Protein AF-A0A2H6MX13-F1 (afdb_monomer_lite)

Sequence (148 aa):
MIRDWWMCMIISVMFEFLEYSLEHQLPNFSECWWDHWIMDVILCNGLGIYCGMKTLGWLSLKTYKWQGLWNIHTYKGKMKRIAFQFTPYSWVKFEWKPASSLRRWLAVCGIIFIFLLAELNTFYLKFVLWMPPEHYLVLLRLVFYVNV

Foldseek 3Di:
DALDLVLLLCLQLVLLVVLVVCCVPAVVSPDDPCCSPPVRNCNPSVVVSVVSNVVLVVVQPDDDDPDDLVVDPDPVVNVVVVVCVPPDPHSDRDDLPLVPDPVSVVVSVVVSVVVSVVVVVLRVVCVVVVPDPPDVVSVVVVVVVVVD

pLDDT: mean 79.39, std 10.55, range [41.78, 92.12]

Organism: NCBI:txid3147026

InterPro domains:
  IPR004277 Phosphatidyl serine synthase [PF03034] (1-146)

Structure (mmCIF, N/CA/C/O backbone):
data_AF-A0A2H6MX13-F1
#
_entry.id   AF-A0A2H6MX13-F1
#
loop_
_atom_site.group_PDB
_atom_site.id
_atom_site.type_symbol
_atom_site.label_atom_id
_atom_site.label_alt_id
_atom_site.label_comp_id
_atom_site.label_asym_id
_atom_site.label_entity_id
_atom_site.label_seq_id
_atom_site.pdbx_PDB_ins_code
_atom_site.Cartn_x
_atom_site.Cartn_y
_atom_site.Cartn_z
_atom_site.occupancy
_atom_site.B_iso_or_equiv
_atom_site.auth_seq_id
_atom_site.auth_comp_id
_atom_site.auth_asym_id
_atom_site.auth_atom_id
_atom_site.pdbx_PDB_model_num
ATOM 1 N N . MET A 1 1 ? -3.212 -8.950 8.415 1.00 59.88 1 MET A N 1
ATOM 2 C CA . MET A 1 1 ? -2.743 -7.727 7.718 1.00 59.88 1 MET A CA 1
ATOM 3 C C . MET A 1 1 ? -2.477 -6.574 8.681 1.00 59.88 1 MET A C 1
ATOM 5 O O . MET A 1 1 ? -3.135 -6.479 9.717 1.00 59.88 1 MET A O 1
ATOM 9 N N . ILE A 1 2 ? -1.500 -5.727 8.342 1.00 65.44 2 ILE A N 1
ATOM 10 C CA . ILE A 1 2 ? -1.081 -4.536 9.099 1.00 65.44 2 ILE A CA 1
ATOM 11 C C . ILE A 1 2 ? -2.253 -3.542 9.139 1.00 65.44 2 ILE A C 1
ATOM 13 O O . ILE A 1 2 ? -2.789 -3.157 8.109 1.00 65.44 2 ILE A O 1
ATOM 17 N N . ARG A 1 3 ? -2.702 -3.179 10.344 1.00 72.88 3 ARG A N 1
ATOM 18 C CA . ARG A 1 3 ? -3.881 -2.318 10.591 1.00 72.88 3 ARG A CA 1
ATOM 19 C C . ARG A 1 3 ? -3.488 -1.045 11.332 1.00 72.88 3 ARG A C 1
ATOM 21 O O . ARG A 1 3 ? -4.177 -0.607 12.255 1.00 72.88 3 ARG A O 1
ATOM 28 N N . ASP A 1 4 ? -2.338 -0.508 10.956 1.00 81.88 4 ASP A N 1
ATOM 29 C CA . ASP A 1 4 ? -1.760 0.688 11.542 1.00 81.88 4 ASP A CA 1
ATOM 30 C C . ASP A 1 4 ? -1.593 1.754 10.461 1.00 81.88 4 ASP A C 1
ATOM 32 O O . ASP A 1 4 ? -1.003 1.500 9.415 1.00 81.88 4 ASP A O 1
ATOM 36 N N . TRP A 1 5 ? -2.141 2.943 10.720 1.00 83.81 5 TRP A N 1
ATOM 37 C CA . TRP A 1 5 ? -2.139 4.051 9.762 1.00 83.81 5 TRP A CA 1
ATOM 38 C C . TRP A 1 5 ? -0.713 4.435 9.367 1.00 83.81 5 TRP A C 1
ATOM 40 O O . TRP A 1 5 ? -0.435 4.680 8.198 1.00 83.81 5 TRP A O 1
ATOM 50 N N . TRP A 1 6 ? 0.189 4.477 10.347 1.00 85.12 6 TRP A N 1
ATOM 51 C CA . TRP A 1 6 ? 1.546 4.959 10.151 1.00 85.12 6 TRP A CA 1
ATOM 52 C C . TRP A 1 6 ? 2.366 3.966 9.329 1.00 85.12 6 TRP A C 1
ATOM 54 O O . TRP A 1 6 ? 2.992 4.358 8.348 1.00 85.12 6 TRP A O 1
ATOM 64 N N . MET A 1 7 ? 2.290 2.673 9.662 1.00 85.44 7 MET A N 1
ATOM 65 C CA . MET A 1 7 ? 2.961 1.634 8.873 1.00 85.44 7 MET A CA 1
ATOM 66 C C . MET A 1 7 ? 2.442 1.571 7.432 1.00 85.44 7 MET A C 1
ATOM 68 O O . MET A 1 7 ? 3.254 1.480 6.517 1.00 85.44 7 MET A O 1
ATOM 72 N N . CYS A 1 8 ? 1.123 1.646 7.212 1.00 88.25 8 CYS A N 1
ATOM 73 C CA . CYS A 1 8 ? 0.567 1.592 5.856 1.00 88.25 8 CYS A CA 1
ATOM 74 C C . CYS A 1 8 ? 0.983 2.799 5.003 1.00 88.25 8 CYS A C 1
ATOM 76 O O . CYS A 1 8 ? 1.332 2.621 3.841 1.00 88.25 8 CYS A O 1
ATOM 78 N N . MET A 1 9 ? 1.005 4.008 5.578 1.00 89.12 9 MET A N 1
ATOM 79 C CA . MET A 1 9 ? 1.481 5.201 4.866 1.00 89.12 9 MET A CA 1
ATOM 80 C C . MET A 1 9 ? 2.968 5.101 4.517 1.00 89.12 9 MET A C 1
ATOM 82 O O . MET A 1 9 ? 3.364 5.492 3.425 1.00 89.12 9 MET A O 1
ATOM 86 N N . ILE A 1 10 ? 3.794 4.550 5.414 1.00 90.50 10 ILE A N 1
ATOM 87 C CA . ILE A 1 10 ? 5.217 4.335 5.125 1.00 90.50 10 ILE A CA 1
ATOM 88 C C . ILE A 1 10 ? 5.402 3.320 4.015 1.00 90.50 10 ILE A C 1
ATOM 90 O O . ILE A 1 10 ? 6.192 3.573 3.120 1.00 90.50 10 ILE A O 1
ATOM 94 N N . ILE A 1 11 ? 4.686 2.196 4.059 1.00 90.19 11 ILE A N 1
ATOM 95 C CA . ILE A 1 11 ? 4.761 1.189 2.998 1.00 90.19 11 ILE A CA 1
ATOM 96 C C . ILE A 1 11 ? 4.365 1.812 1.658 1.00 90.19 11 ILE A C 1
ATOM 98 O O . ILE A 1 11 ? 5.102 1.634 0.699 1.00 90.19 11 ILE A O 1
ATOM 102 N N . SER A 1 12 ? 3.274 2.586 1.614 1.00 90.81 12 SER A N 1
ATOM 103 C CA . SER A 1 12 ? 2.839 3.289 0.401 1.00 90.81 12 SER A CA 1
ATOM 104 C C . SER A 1 12 ? 3.938 4.200 -0.151 1.00 90.81 12 SER A C 1
ATOM 106 O O . SER A 1 12 ? 4.339 4.041 -1.293 1.00 90.81 12 SER A O 1
ATOM 108 N N . VAL A 1 13 ? 4.504 5.083 0.673 1.00 92.12 13 VAL A N 1
ATOM 109 C CA . VAL A 1 13 ? 5.5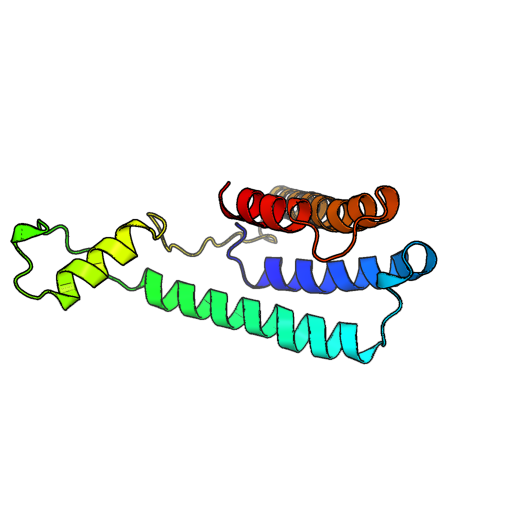61 6.005 0.226 1.00 92.12 13 VAL A CA 1
ATOM 110 C C . VAL A 1 13 ? 6.857 5.273 -0.141 1.00 92.12 13 VAL A C 1
ATOM 112 O O . VAL A 1 13 ? 7.517 5.625 -1.113 1.00 92.12 13 VAL A O 1
ATOM 115 N N . MET A 1 14 ? 7.260 4.261 0.633 1.00 91.94 14 MET A N 1
ATOM 116 C CA . MET A 1 14 ? 8.468 3.482 0.345 1.00 91.94 14 MET A CA 1
ATOM 117 C C . MET A 1 14 ? 8.345 2.683 -0.948 1.00 91.94 14 MET A C 1
ATOM 119 O O . MET A 1 14 ? 9.361 2.452 -1.598 1.00 91.94 14 MET A O 1
ATOM 123 N N . PHE A 1 15 ? 7.135 2.259 -1.307 1.00 90.50 15 PHE A N 1
ATOM 124 C CA . PHE A 1 15 ? 6.895 1.563 -2.558 1.00 90.50 15 PHE A CA 1
ATOM 125 C C . PHE A 1 15 ? 7.105 2.493 -3.759 1.00 90.50 15 PHE A C 1
ATOM 127 O O . PHE A 1 15 ? 7.879 2.133 -4.638 1.00 90.50 15 PHE A O 1
ATOM 134 N N . GLU A 1 16 ? 6.603 3.733 -3.720 1.00 91.44 16 GLU A N 1
ATOM 135 C CA . GLU A 1 16 ? 6.901 4.731 -4.767 1.00 91.44 16 GLU A CA 1
ATOM 136 C C . GLU A 1 16 ? 8.404 4.983 -4.935 1.00 91.44 16 GLU A C 1
ATOM 138 O O . GLU A 1 16 ? 8.926 5.092 -6.042 1.00 91.44 16 GLU A O 1
ATOM 143 N N . PHE A 1 17 ? 9.149 5.050 -3.825 1.00 90.62 17 PHE A N 1
ATOM 144 C CA . PHE A 1 17 ? 10.605 5.191 -3.900 1.00 90.62 17 PHE A CA 1
ATOM 145 C C . PHE A 1 17 ? 11.277 3.986 -4.568 1.00 90.62 17 PHE A C 1
ATOM 147 O O . PHE A 1 17 ? 12.300 4.156 -5.238 1.00 90.62 17 PHE A O 1
ATOM 154 N N . LEU A 1 18 ? 10.739 2.776 -4.382 1.00 90.25 18 LEU A N 1
ATOM 155 C CA . LEU A 1 18 ? 11.230 1.583 -5.069 1.00 90.25 18 LEU A CA 1
ATOM 156 C C . LEU A 1 18 ? 10.908 1.633 -6.559 1.00 90.25 18 LEU A C 1
ATOM 158 O O . LEU A 1 18 ? 11.785 1.295 -7.349 1.00 90.25 18 LEU A O 1
ATOM 162 N N . GLU A 1 19 ? 9.718 2.091 -6.940 1.00 89.06 19 GLU A N 1
ATOM 163 C CA . GLU A 1 19 ? 9.351 2.273 -8.346 1.00 89.06 19 GLU A CA 1
ATOM 164 C C . GLU A 1 19 ? 10.275 3.275 -9.037 1.00 89.06 19 GLU A C 1
ATOM 166 O O . GLU A 1 19 ? 10.924 2.910 -10.018 1.00 89.06 19 GLU A O 1
ATOM 171 N N . TYR A 1 20 ? 10.482 4.458 -8.447 1.00 88.75 20 TYR A N 1
ATOM 172 C CA . TYR A 1 20 ? 11.457 5.433 -8.951 1.00 88.75 20 TYR A CA 1
ATOM 173 C C . TYR A 1 20 ? 12.870 4.859 -9.071 1.00 88.75 20 TYR A C 1
ATOM 175 O O . TYR A 1 20 ? 13.589 5.139 -10.025 1.00 88.75 20 TYR A O 1
ATOM 183 N N . SER A 1 21 ? 13.300 4.056 -8.097 1.00 90.00 21 SER A N 1
ATOM 184 C CA . SER A 1 21 ? 14.646 3.471 -8.113 1.00 90.00 21 SER A CA 1
ATOM 185 C C . SER A 1 21 ? 14.802 2.376 -9.175 1.00 90.00 21 SER A C 1
ATOM 187 O O . SER A 1 21 ? 15.920 2.098 -9.613 1.00 90.00 21 SER A O 1
ATOM 189 N N . LEU A 1 22 ? 13.703 1.723 -9.563 1.00 89.31 22 LEU A N 1
ATOM 190 C CA . LEU A 1 22 ? 13.687 0.546 -10.433 1.00 89.31 22 LEU A CA 1
ATOM 191 C C . LEU A 1 22 ? 13.052 0.810 -11.804 1.00 89.31 22 LEU A C 1
ATOM 193 O O . LEU A 1 22 ? 12.989 -0.116 -12.616 1.00 89.31 22 LEU A O 1
ATOM 197 N N . GLU A 1 23 ? 12.673 2.055 -12.106 1.00 88.06 23 GLU A N 1
ATOM 198 C CA . GLU A 1 23 ? 12.124 2.479 -13.403 1.00 88.06 23 GLU A CA 1
ATOM 199 C C . GLU A 1 23 ? 13.026 2.079 -14.579 1.00 88.06 23 GLU A C 1
ATOM 201 O O . GLU A 1 23 ? 12.556 1.698 -15.649 1.00 88.06 23 GLU A O 1
ATOM 206 N N . HIS A 1 24 ? 14.346 2.068 -14.364 1.00 85.12 24 HIS A N 1
ATOM 207 C CA . HIS A 1 24 ? 15.305 1.671 -15.392 1.00 85.12 24 HIS A CA 1
ATOM 208 C C . HIS A 1 24 ? 15.251 0.170 -15.723 1.00 85.12 24 HIS A C 1
ATOM 210 O O . HIS A 1 24 ? 15.632 -0.239 -16.819 1.00 85.12 24 HIS A O 1
ATOM 216 N N . GLN A 1 25 ? 14.803 -0.664 -14.781 1.00 85.62 25 GLN A N 1
ATOM 217 C CA . GLN A 1 25 ? 14.701 -2.113 -14.971 1.00 85.62 25 GLN A CA 1
ATOM 218 C C . GLN A 1 25 ? 13.325 -2.532 -15.488 1.00 85.62 25 GLN A C 1
ATOM 220 O O . GLN A 1 25 ? 13.222 -3.487 -16.259 1.00 85.62 25 GLN A O 1
ATOM 225 N N . LEU A 1 26 ? 12.273 -1.841 -15.048 1.00 83.88 26 LEU A N 1
ATOM 226 C CA . LEU A 1 26 ? 10.885 -2.181 -15.325 1.00 83.88 26 LEU A CA 1
ATOM 227 C C . LEU A 1 26 ? 10.207 -1.001 -16.035 1.00 83.88 26 LEU A C 1
ATOM 229 O O . LEU A 1 26 ? 9.868 -0.022 -15.377 1.00 83.88 26 LEU A O 1
ATOM 233 N N . PRO A 1 27 ? 9.918 -1.103 -17.348 1.00 80.88 27 PRO A N 1
ATOM 234 C CA . PRO A 1 27 ? 9.287 -0.009 -18.089 1.00 80.88 27 PRO A CA 1
ATOM 235 C C . PRO A 1 27 ? 7.863 0.303 -17.604 1.00 80.88 27 PRO A C 1
ATOM 237 O 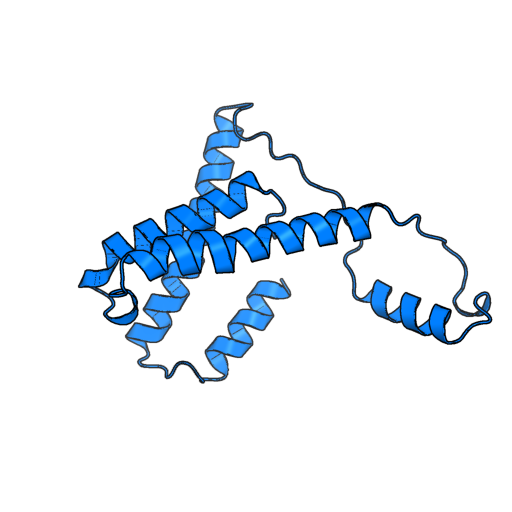O . PRO A 1 27 ? 7.351 1.376 -17.892 1.00 80.88 27 PRO A O 1
ATOM 240 N N . ASN A 1 28 ? 7.234 -0.612 -16.853 1.00 79.00 28 ASN A N 1
ATOM 241 C CA . ASN A 1 28 ? 5.938 -0.375 -16.213 1.00 79.00 28 ASN A CA 1
ATOM 242 C C . ASN A 1 28 ? 5.996 0.693 -15.112 1.00 79.00 28 ASN A C 1
ATOM 244 O O . ASN A 1 28 ? 4.955 1.232 -14.793 1.00 79.00 28 ASN A O 1
ATOM 248 N N . PHE A 1 29 ? 7.166 0.967 -14.528 1.00 82.12 29 PHE A N 1
ATOM 249 C CA . PHE A 1 29 ? 7.325 1.957 -13.454 1.00 82.12 29 PHE A CA 1
ATOM 250 C C . PHE A 1 29 ? 7.736 3.340 -13.973 1.00 82.12 29 PHE A C 1
ATOM 252 O O . PHE A 1 29 ? 7.982 4.244 -13.185 1.00 82.12 29 PHE A O 1
ATOM 259 N N . SER A 1 30 ? 7.854 3.518 -15.294 1.00 84.06 30 SER A N 1
ATOM 260 C CA . SER A 1 30 ? 8.184 4.814 -15.893 1.00 84.06 30 SER A CA 1
ATOM 261 C C . SER A 1 30 ? 6.909 5.634 -16.092 1.00 84.06 30 SER A C 1
ATOM 263 O O . SER A 1 30 ? 6.425 5.819 -17.213 1.00 84.06 30 SER A O 1
ATOM 265 N N . GLU A 1 31 ? 6.339 6.083 -14.980 1.00 84.81 31 GLU A N 1
ATOM 266 C CA . GLU A 1 31 ? 5.109 6.867 -14.947 1.00 84.81 31 GLU A CA 1
ATOM 267 C C . GLU A 1 31 ? 5.406 8.353 -14.697 1.00 84.81 31 GLU A C 1
ATOM 269 O O . GLU A 1 31 ? 6.546 8.796 -14.516 1.00 84.81 31 GLU A O 1
ATOM 274 N N . CYS A 1 32 ? 4.374 9.191 -14.785 1.00 88.19 32 CYS A N 1
ATOM 275 C CA . CYS A 1 32 ? 4.552 10.617 -14.547 1.00 88.19 32 CYS A CA 1
ATOM 276 C C . CYS A 1 32 ? 4.745 10.883 -13.051 1.00 88.19 32 CYS A C 1
ATOM 278 O O . CYS A 1 32 ? 4.073 10.296 -12.215 1.00 88.19 32 CYS A O 1
ATOM 280 N N . TRP A 1 33 ? 5.566 11.876 -12.695 1.00 89.94 33 TRP A N 1
ATOM 281 C CA . TRP A 1 33 ? 5.794 12.223 -11.284 1.00 89.94 33 TRP A CA 1
ATOM 282 C C . TRP A 1 33 ? 4.510 12.523 -10.494 1.00 89.94 33 TRP A C 1
ATOM 284 O O . TRP A 1 33 ? 4.452 12.299 -9.288 1.00 89.94 33 TRP A O 1
ATOM 294 N N . TRP A 1 34 ? 3.492 13.078 -11.156 1.00 89.69 34 TRP A N 1
ATOM 295 C CA . TRP A 1 34 ? 2.227 13.409 -10.511 1.00 89.69 34 TRP A CA 1
ATOM 296 C C . TRP A 1 34 ? 1.381 12.162 -10.243 1.00 89.69 34 TRP A C 1
ATOM 298 O O . TRP A 1 34 ? 0.579 12.197 -9.314 1.00 89.69 34 TRP A O 1
ATOM 308 N N . ASP A 1 35 ? 1.576 11.086 -11.008 1.00 87.75 35 ASP A N 1
ATOM 309 C CA . ASP A 1 35 ? 0.875 9.815 -10.821 1.00 87.75 35 ASP A CA 1
ATOM 310 C C . ASP A 1 35 ? 1.321 9.196 -9.491 1.00 87.75 35 ASP A C 1
ATOM 312 O O . ASP A 1 35 ? 0.533 9.164 -8.546 1.00 87.75 35 ASP A O 1
ATOM 316 N N . HIS A 1 36 ? 2.632 8.987 -9.329 1.00 86.44 36 HIS A N 1
ATOM 317 C CA . HIS A 1 36 ? 3.250 8.491 -8.092 1.00 86.44 36 HIS A CA 1
ATOM 318 C C . HIS A 1 36 ? 2.785 9.231 -6.823 1.00 86.44 36 HIS A C 1
ATOM 320 O O . HIS A 1 36 ? 2.338 8.649 -5.833 1.00 86.44 36 HIS A O 1
ATOM 326 N N . TRP A 1 37 ? 2.877 10.566 -6.808 1.00 87.69 37 TRP A N 1
ATOM 327 C CA . TRP A 1 37 ? 2.623 11.318 -5.572 1.00 87.69 37 TRP A CA 1
ATOM 328 C C . TRP A 1 37 ? 1.155 11.684 -5.361 1.00 87.69 37 TRP A C 1
ATOM 330 O O . TRP A 1 37 ? 0.674 11.666 -4.225 1.00 87.69 37 TRP A O 1
ATOM 340 N N . ILE A 1 38 ? 0.440 12.078 -6.416 1.00 87.94 38 ILE A N 1
ATOM 341 C CA . ILE A 1 38 ? -0.934 12.578 -6.286 1.00 87.94 38 ILE A CA 1
ATOM 342 C C . ILE A 1 38 ? -1.922 11.432 -6.451 1.00 87.94 38 ILE A C 1
ATOM 344 O O . ILE A 1 38 ? -2.819 11.288 -5.614 1.00 87.94 38 ILE A O 1
ATOM 348 N N . MET A 1 39 ? -1.778 10.636 -7.509 1.00 88.31 39 MET A N 1
ATOM 349 C CA . MET A 1 39 ? -2.701 9.541 -7.775 1.00 88.31 39 MET A CA 1
ATOM 350 C C . M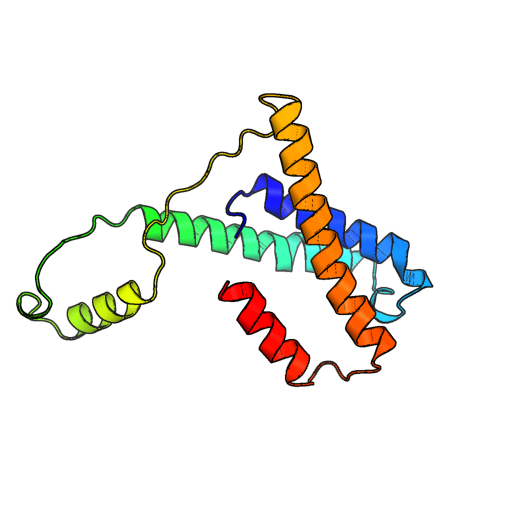ET A 1 39 ? -2.444 8.374 -6.821 1.00 88.31 39 MET A C 1
ATOM 352 O O . MET A 1 39 ? -3.372 7.979 -6.116 1.00 88.31 39 MET A O 1
ATOM 356 N N . ASP A 1 40 ? -1.209 7.906 -6.676 1.00 87.31 40 ASP A N 1
ATOM 357 C CA . ASP A 1 40 ? -0.957 6.688 -5.906 1.00 87.31 40 ASP A CA 1
ATOM 358 C C . ASP A 1 40 ? -0.864 6.939 -4.408 1.00 87.31 40 ASP A C 1
ATOM 360 O O . ASP A 1 40 ? -1.659 6.382 -3.644 1.00 87.31 40 ASP A O 1
ATOM 364 N N . VAL A 1 41 ? 0.021 7.826 -3.948 1.00 88.06 41 VAL A N 1
ATOM 365 C CA . VAL A 1 41 ? 0.187 8.071 -2.501 1.00 88.06 41 VAL A CA 1
ATOM 366 C C . VAL A 1 41 ? -1.028 8.757 -1.883 1.00 88.06 41 VAL A C 1
ATOM 368 O O . VAL A 1 41 ? -1.516 8.321 -0.836 1.00 88.06 41 VAL A O 1
ATOM 371 N N . ILE A 1 42 ? -1.523 9.843 -2.484 1.00 87.25 42 ILE A N 1
ATOM 372 C CA . ILE A 1 42 ? -2.579 10.662 -1.867 1.00 87.25 42 ILE A CA 1
ATOM 373 C C . ILE A 1 42 ? -3.970 10.080 -2.135 1.00 87.25 42 ILE A C 1
ATOM 375 O O . ILE A 1 42 ? -4.744 9.889 -1.190 1.00 87.25 42 ILE A O 1
ATOM 379 N N . LEU A 1 43 ? -4.308 9.822 -3.401 1.00 89.06 43 LEU A N 1
ATOM 380 C CA . LEU A 1 43 ? -5.644 9.375 -3.795 1.00 89.06 43 LEU A CA 1
ATOM 381 C C . LEU A 1 43 ? -5.845 7.882 -3.523 1.00 89.06 43 LEU A C 1
ATOM 383 O O . LEU A 1 43 ? -6.646 7.538 -2.659 1.00 89.06 43 LEU A O 1
ATOM 387 N N . CYS A 1 44 ? -5.143 6.992 -4.214 1.00 88.19 44 CYS A N 1
ATOM 388 C CA . CYS A 1 44 ? -5.395 5.552 -4.166 1.00 88.19 44 CYS A CA 1
ATOM 389 C C . CYS A 1 44 ? -5.059 4.966 -2.790 1.00 88.19 44 CYS A C 1
ATOM 391 O O . CYS A 1 44 ? -5.939 4.462 -2.079 1.00 88.19 44 CYS A O 1
ATOM 393 N N . ASN A 1 45 ? -3.800 5.087 -2.376 1.00 90.06 45 ASN A N 1
ATOM 394 C CA . ASN A 1 45 ? -3.307 4.511 -1.132 1.00 90.06 45 ASN A CA 1
ATOM 395 C C . ASN A 1 45 ? -3.807 5.308 0.076 1.00 90.06 45 ASN A C 1
ATOM 397 O O . ASN A 1 45 ? -4.369 4.732 1.011 1.00 90.06 45 ASN A O 1
ATOM 401 N N . GLY A 1 46 ? -3.684 6.637 0.045 1.00 88.88 46 GLY A N 1
ATOM 402 C CA . GLY A 1 46 ? -4.106 7.519 1.133 1.00 88.88 46 GLY A CA 1
ATOM 403 C C . GLY A 1 46 ? -5.602 7.425 1.446 1.00 88.88 46 GLY A C 1
ATOM 404 O O . GLY A 1 46 ? -5.978 7.220 2.611 1.00 88.88 46 GLY A O 1
ATOM 405 N N . LEU A 1 47 ? -6.479 7.502 0.433 1.00 90.12 47 LEU A N 1
ATOM 406 C CA . LEU A 1 47 ? -7.920 7.314 0.658 1.00 90.12 47 LEU A CA 1
ATOM 407 C C . LEU A 1 47 ? -8.249 5.872 1.030 1.00 90.12 47 LEU A C 1
ATOM 409 O O . LEU A 1 47 ? -9.084 5.664 1.912 1.00 90.12 47 LEU A O 1
ATOM 413 N N . GLY A 1 48 ? -7.586 4.882 0.427 1.00 88.62 48 GLY A N 1
ATOM 414 C CA . GLY A 1 48 ? -7.764 3.471 0.770 1.00 88.62 48 GLY A CA 1
ATOM 415 C C . GLY A 1 48 ? -7.490 3.201 2.251 1.00 88.62 48 GLY A C 1
ATOM 416 O O . GLY A 1 48 ? -8.328 2.622 2.952 1.00 88.62 48 GLY A O 1
ATOM 417 N N . ILE A 1 49 ? -6.368 3.710 2.769 1.00 89.38 49 ILE A N 1
ATOM 418 C CA . ILE A 1 49 ? -6.004 3.615 4.187 1.00 89.38 49 ILE A CA 1
ATOM 419 C C . ILE A 1 49 ? -7.036 4.365 5.047 1.00 89.38 49 ILE A C 1
ATOM 421 O O . ILE A 1 49 ? -7.486 3.838 6.068 1.00 89.38 49 ILE A O 1
ATOM 425 N N . TYR A 1 50 ? -7.484 5.557 4.642 1.00 89.12 50 TYR A N 1
ATOM 426 C CA . TYR A 1 50 ? -8.509 6.324 5.370 1.00 89.12 50 TYR A CA 1
ATOM 427 C C . TYR A 1 50 ? -9.841 5.598 5.479 1.00 89.12 50 TYR A C 1
ATOM 429 O O . TYR A 1 50 ? -10.361 5.412 6.590 1.00 89.12 50 TYR A O 1
ATOM 437 N N . CYS A 1 51 ? -10.365 5.130 4.354 1.00 89.81 51 CYS A N 1
ATOM 438 C CA . CYS A 1 51 ? -11.586 4.344 4.299 1.00 89.81 51 CYS A CA 1
ATOM 439 C C . CYS A 1 51 ? -11.439 3.049 5.105 1.00 89.81 51 CYS A C 1
ATOM 441 O O . CYS A 1 51 ? -12.332 2.718 5.893 1.00 89.81 51 CYS A O 1
ATOM 443 N N . GLY A 1 52 ? -10.300 2.359 4.998 1.00 85.88 52 GLY A N 1
ATOM 444 C CA . GLY A 1 52 ? -10.000 1.154 5.770 1.00 85.88 52 GLY A CA 1
ATOM 445 C C . GLY A 1 52 ? -10.030 1.406 7.279 1.00 85.88 52 GLY A C 1
ATOM 446 O O . GLY A 1 52 ? -10.716 0.700 8.022 1.00 85.88 52 GLY A O 1
ATOM 447 N N . MET A 1 53 ? -9.374 2.469 7.746 1.00 84.06 53 MET A N 1
ATOM 448 C CA . MET A 1 53 ? -9.304 2.806 9.172 1.00 84.06 53 MET A CA 1
ATOM 449 C C . MET A 1 53 ? -10.642 3.292 9.738 1.00 84.06 53 MET A C 1
ATOM 451 O O . MET A 1 53 ? -10.977 2.971 10.885 1.00 84.06 53 MET A O 1
ATOM 455 N N . LYS A 1 54 ? -11.446 4.012 8.947 1.00 85.50 54 LYS A N 1
ATOM 456 C CA . LYS A 1 54 ? -12.825 4.376 9.317 1.00 85.50 54 LYS A CA 1
ATOM 457 C C . LYS A 1 54 ? -13.737 3.155 9.393 1.00 85.50 54 LYS A C 1
ATOM 459 O O . LYS A 1 54 ? -14.478 3.016 10.368 1.00 85.50 54 LYS A O 1
ATOM 464 N N . THR A 1 55 ? -13.634 2.251 8.422 1.00 83.44 55 THR A N 1
ATOM 465 C CA . THR A 1 55 ? -14.381 0.983 8.403 1.00 83.44 55 THR A CA 1
ATOM 466 C C . THR A 1 55 ? -14.047 0.145 9.633 1.00 83.44 55 THR A C 1
ATOM 468 O O . THR A 1 55 ? -14.943 -0.374 10.299 1.00 83.44 55 THR A O 1
ATOM 471 N N . LEU A 1 56 ? -12.768 0.105 10.012 1.00 78.94 56 LEU A N 1
ATOM 472 C CA . LEU A 1 56 ? -12.301 -0.563 11.221 1.00 78.94 56 LEU A CA 1
ATOM 473 C C . LEU A 1 56 ? -12.953 -0.013 12.491 1.00 78.94 56 LEU A C 1
ATOM 475 O O . LEU A 1 56 ? -13.431 -0.781 13.321 1.00 78.94 56 LEU A O 1
ATOM 479 N N . GLY A 1 57 ? -12.998 1.315 12.632 1.00 76.19 57 GLY A N 1
ATOM 480 C CA . GLY A 1 57 ? -13.655 1.968 13.764 1.00 76.19 57 GLY A CA 1
ATOM 481 C C . GLY A 1 57 ? -15.155 1.671 13.815 1.00 76.19 57 GLY A C 1
ATOM 482 O O . GLY A 1 57 ? -15.690 1.359 14.877 1.00 76.19 57 GLY A O 1
ATOM 483 N N . TRP A 1 58 ? -15.825 1.686 12.660 1.00 77.38 58 TRP A N 1
ATOM 484 C CA . TRP A 1 58 ? -17.251 1.364 12.563 1.00 77.38 58 TRP A CA 1
ATOM 485 C C . TRP A 1 58 ? -17.569 -0.090 12.948 1.00 77.38 58 TRP A C 1
ATOM 487 O O . TRP A 1 58 ? -18.607 -0.361 13.559 1.00 77.38 58 TRP A O 1
ATOM 497 N N . LEU A 1 59 ? -16.682 -1.031 12.613 1.00 74.88 59 LEU A N 1
ATOM 498 C CA . LEU A 1 59 ? -16.835 -2.449 12.954 1.00 74.88 59 LEU A CA 1
ATOM 499 C C . LEU A 1 59 ? -16.428 -2.756 14.401 1.00 74.88 59 LEU A C 1
ATOM 501 O O . LEU A 1 59 ? -17.090 -3.561 15.053 1.00 74.88 59 LEU A O 1
ATOM 505 N N . SER A 1 60 ? -15.409 -2.074 14.933 1.00 66.56 60 SER A N 1
ATOM 506 C CA . SER A 1 60 ? -14.912 -2.266 16.304 1.00 66.56 60 SER A CA 1
ATOM 507 C C . SER A 1 60 ? -15.890 -1.818 17.392 1.00 66.56 60 SER A C 1
ATOM 509 O O . SER A 1 60 ? -15.802 -2.312 18.513 1.00 66.56 60 SER A O 1
ATOM 511 N N . LEU A 1 61 ? -16.801 -0.885 17.100 1.00 54.94 61 LEU A N 1
ATOM 512 C CA . LEU A 1 61 ? -17.756 -0.346 18.080 1.00 54.94 61 LEU A CA 1
ATOM 513 C C . LEU A 1 61 ? -19.034 -1.191 18.230 1.00 54.94 61 LEU A C 1
ATOM 515 O O . LEU A 1 61 ? -19.948 -0.804 18.960 1.00 54.94 61 LE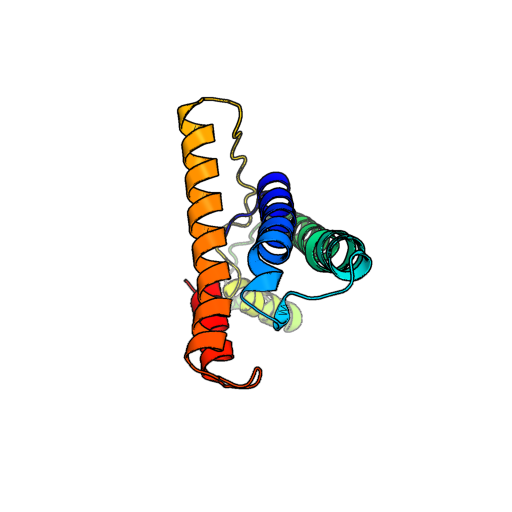U A O 1
ATOM 519 N N . LYS A 1 62 ? -19.142 -2.341 17.552 1.00 61.38 62 LYS A N 1
ATOM 520 C CA . LYS A 1 62 ? -20.343 -3.180 17.645 1.00 61.38 62 LYS A CA 1
ATOM 521 C C . LYS A 1 62 ? -20.261 -4.129 18.830 1.00 61.38 62 LYS A C 1
ATOM 523 O O . LYS A 1 62 ? -19.439 -5.037 18.869 1.00 61.38 62 LYS A O 1
ATOM 528 N N . THR A 1 63 ? -21.179 -3.953 19.772 1.00 56.22 63 THR A N 1
ATOM 529 C CA . THR A 1 63 ? -21.405 -4.910 20.853 1.00 56.22 63 THR A CA 1
ATOM 530 C C . THR A 1 63 ? -21.993 -6.203 20.280 1.00 56.22 63 THR A C 1
ATOM 532 O O . THR A 1 63 ? -23.042 -6.209 19.630 1.00 56.22 63 THR A O 1
ATOM 535 N N . TYR A 1 64 ? -21.297 -7.321 20.490 1.00 58.31 64 TYR A N 1
ATOM 536 C CA . TYR A 1 64 ? -21.744 -8.633 20.027 1.00 58.31 64 TYR A CA 1
ATOM 537 C C . TYR A 1 64 ? -22.896 -9.137 20.906 1.00 58.31 64 TYR A C 1
ATOM 539 O O . TYR A 1 64 ? -22.708 -9.456 22.078 1.00 58.31 64 TYR A O 1
ATOM 547 N N . LYS A 1 65 ? -24.107 -9.229 20.341 1.00 59.00 65 LYS A N 1
ATOM 548 C CA . LYS A 1 65 ? -25.237 -9.917 20.983 1.00 59.00 65 LYS A CA 1
ATOM 549 C C . LYS A 1 65 ? -25.190 -11.407 20.644 1.00 59.00 65 LYS A C 1
ATOM 551 O O . LYS A 1 65 ? -25.538 -11.807 19.534 1.00 59.00 65 LYS A O 1
ATOM 556 N N . TRP A 1 66 ? -24.811 -12.231 21.615 1.00 60.75 66 TRP A N 1
ATOM 557 C CA . TRP A 1 66 ? -24.773 -13.695 21.514 1.00 60.75 66 TRP A CA 1
ATOM 558 C C . TRP A 1 66 ? -26.169 -14.338 21.638 1.00 60.75 66 TRP A C 1
ATOM 560 O O . TRP A 1 66 ? -26.403 -15.194 22.481 1.00 60.75 66 TRP A O 1
ATOM 570 N N . GLN A 1 67 ? -27.141 -13.916 20.827 1.00 66.25 67 GLN A N 1
ATOM 571 C CA . GLN A 1 67 ? -28.470 -14.554 20.779 1.00 66.25 67 GLN A CA 1
ATOM 572 C C . GLN A 1 67 ? -28.492 -15.640 19.692 1.00 66.25 67 GLN A C 1
ATOM 574 O O . GLN A 1 67 ? -27.751 -15.525 18.724 1.00 66.25 67 GLN A O 1
ATOM 579 N N . GLY A 1 68 ? -29.309 -16.695 19.790 1.00 68.81 68 GLY A N 1
ATOM 580 C CA . GLY A 1 68 ? -29.454 -17.709 18.725 1.00 68.81 68 GLY A CA 1
ATOM 581 C C . GLY A 1 68 ? -30.073 -17.145 17.433 1.00 68.81 68 GLY A C 1
ATOM 582 O O . GLY A 1 68 ? -30.782 -16.143 17.475 1.00 68.81 68 GLY A O 1
ATOM 583 N N . LEU A 1 69 ? -29.805 -17.750 16.267 1.00 70.56 69 LEU A N 1
ATOM 584 C CA . LEU A 1 69 ? -30.329 -17.283 14.962 1.00 70.56 69 LEU A CA 1
ATOM 585 C C . LEU A 1 69 ? -31.869 -17.335 14.901 1.00 70.56 69 LEU A C 1
ATOM 587 O O . LEU A 1 69 ? -32.504 -16.530 14.222 1.00 70.56 69 LEU A O 1
ATOM 591 N N . TRP A 1 70 ? -32.444 -18.240 15.693 1.00 68.69 70 TRP A N 1
ATOM 592 C CA . TRP A 1 70 ? -33.875 -18.428 15.917 1.00 68.69 70 TRP A CA 1
ATOM 593 C C . TRP A 1 70 ? -34.532 -17.313 16.743 1.00 68.69 70 TRP A C 1
ATOM 595 O O . TRP A 1 70 ? -35.720 -17.073 16.578 1.00 68.69 70 TRP A O 1
ATOM 605 N N . ASN A 1 71 ? -33.763 -16.573 17.552 1.00 74.00 71 ASN A N 1
ATOM 606 C CA . ASN A 1 71 ? -34.257 -15.440 18.351 1.00 74.00 71 ASN A CA 1
ATOM 607 C C . ASN A 1 71 ? -34.387 -14.131 17.543 1.00 74.00 71 ASN A C 1
ATOM 609 O O . ASN A 1 71 ? -34.779 -13.101 18.086 1.00 74.00 71 ASN A O 1
ATOM 613 N N . ILE A 1 72 ? -34.034 -14.135 16.250 1.00 78.25 72 ILE A N 1
ATOM 614 C CA . ILE A 1 72 ? -34.108 -12.959 15.373 1.00 78.25 72 ILE A CA 1
ATOM 615 C C . ILE A 1 72 ? -35.331 -13.102 14.461 1.00 78.25 72 ILE A C 1
ATOM 617 O O . ILE A 1 72 ? -35.288 -13.818 13.460 1.00 78.25 72 ILE A O 1
ATOM 621 N N . HIS A 1 73 ? -36.413 -12.388 14.775 1.00 77.81 73 HIS A N 1
ATOM 622 C CA . HIS A 1 73 ? -37.663 -12.463 14.005 1.00 77.81 73 HIS A CA 1
ATOM 623 C C . HIS A 1 73 ? -37.579 -11.792 12.623 1.00 77.81 73 HIS A C 1
ATOM 625 O O . HIS A 1 73 ? -38.331 -12.136 11.717 1.00 77.81 73 HIS A O 1
ATOM 631 N N . THR A 1 74 ? -36.646 -10.857 12.418 1.00 85.56 74 THR A N 1
ATOM 632 C CA . THR A 1 74 ? -36.545 -10.085 11.169 1.00 85.56 74 THR A CA 1
ATOM 633 C C . THR A 1 74 ? -35.578 -10.720 10.163 1.00 85.56 74 THR A C 1
ATOM 635 O O . THR A 1 74 ? -34.407 -10.943 10.480 1.00 85.56 74 THR A O 1
ATOM 638 N N . TYR A 1 75 ? -36.007 -10.894 8.906 1.00 83.25 75 TYR A N 1
ATOM 639 C CA . TYR A 1 75 ? -35.158 -11.385 7.804 1.00 83.25 75 TYR A CA 1
ATOM 640 C C . TYR A 1 75 ? -33.890 -10.539 7.590 1.00 83.25 75 TYR A C 1
ATOM 642 O O . TYR A 1 75 ? -32.793 -11.087 7.476 1.00 83.25 75 TYR A O 1
ATOM 650 N N . LYS A 1 76 ? -34.007 -9.202 7.655 1.00 82.12 76 LYS A N 1
ATOM 651 C CA . LYS A 1 76 ? -32.853 -8.282 7.588 1.00 82.12 76 LYS A CA 1
ATOM 652 C C . LYS A 1 76 ? -31.825 -8.553 8.695 1.00 82.12 76 LYS A C 1
ATOM 654 O O . LYS A 1 76 ? -30.624 -8.455 8.460 1.00 82.12 76 LYS A O 1
ATOM 659 N N . GLY A 1 77 ? -32.281 -8.925 9.894 1.00 79.88 77 GLY A N 1
ATOM 660 C CA . GLY A 1 77 ? -31.411 -9.263 11.022 1.00 79.88 77 GLY A CA 1
ATOM 661 C C . GLY A 1 77 ? -30.667 -10.586 10.823 1.00 79.88 77 GLY A C 1
ATOM 662 O O . GLY A 1 77 ? -29.481 -10.670 11.144 1.00 79.88 77 GLY A O 1
ATOM 663 N N . LYS A 1 78 ? -31.331 -11.589 10.231 1.00 83.00 78 LYS A N 1
ATOM 664 C CA . LYS A 1 78 ? -30.710 -12.878 9.883 1.00 83.00 78 LYS A CA 1
ATOM 665 C C . LYS A 1 78 ? -29.616 -12.707 8.825 1.00 83.00 78 LYS A C 1
ATOM 667 O O . LYS A 1 78 ? -28.492 -13.143 9.058 1.00 83.00 78 LYS A O 1
ATOM 672 N N . MET A 1 79 ? -29.902 -11.999 7.727 1.00 81.75 79 MET A N 1
ATOM 673 C CA . MET A 1 79 ? -28.908 -11.719 6.675 1.00 81.75 79 MET A CA 1
ATOM 674 C C . MET A 1 79 ? -27.704 -10.941 7.205 1.00 81.75 79 MET A C 1
ATOM 676 O O . MET A 1 79 ? -26.561 -11.299 6.935 1.00 81.75 79 MET A O 1
ATOM 680 N N . LYS A 1 80 ? -27.956 -9.907 8.017 1.00 80.12 80 LYS A N 1
ATOM 681 C CA . LYS A 1 80 ? -26.900 -9.109 8.645 1.00 80.12 80 LYS A CA 1
ATOM 682 C C . LYS A 1 80 ? -25.953 -9.988 9.464 1.00 80.12 80 LYS A C 1
ATOM 684 O O . LYS A 1 80 ? -24.744 -9.817 9.378 1.00 80.12 80 LYS A O 1
ATOM 689 N N . ARG A 1 81 ? -26.482 -10.947 10.231 1.00 77.31 81 ARG A N 1
ATOM 690 C CA . ARG A 1 81 ? -25.662 -11.868 11.027 1.00 77.31 81 ARG A CA 1
ATOM 691 C C . ARG A 1 81 ? -24.820 -12.807 10.169 1.00 77.31 81 ARG A C 1
ATOM 693 O O . ARG A 1 81 ? -23.653 -12.989 10.491 1.00 77.31 81 ARG A O 1
ATOM 700 N N . ILE A 1 82 ? -25.399 -13.380 9.115 1.00 80.94 82 ILE A N 1
ATOM 701 C CA . ILE A 1 82 ? -24.668 -14.260 8.190 1.00 80.94 82 ILE A CA 1
ATOM 702 C C . ILE A 1 82 ? -23.497 -13.489 7.574 1.00 80.94 82 ILE A C 1
ATOM 704 O O . ILE A 1 82 ? -22.370 -13.961 7.623 1.00 80.94 82 ILE A O 1
ATOM 708 N N . ALA A 1 83 ? -23.725 -12.254 7.118 1.00 80.19 83 ALA A N 1
ATOM 709 C CA . ALA A 1 83 ? -22.651 -11.401 6.611 1.00 80.19 83 ALA A CA 1
ATOM 710 C C . ALA A 1 83 ? -21.549 -11.141 7.660 1.00 80.19 83 ALA A C 1
ATOM 712 O O . ALA A 1 83 ? -20.369 -11.161 7.326 1.00 80.19 83 ALA A O 1
ATOM 713 N N . PHE A 1 84 ? -21.906 -10.961 8.939 1.00 71.69 84 PHE A N 1
ATOM 714 C CA . PHE A 1 84 ? -20.921 -10.802 10.020 1.00 71.69 84 PHE A CA 1
ATOM 715 C C . PHE A 1 84 ? -20.161 -12.088 10.382 1.00 71.69 84 PHE A C 1
ATOM 717 O O . PHE A 1 84 ? -19.082 -11.987 10.957 1.00 71.69 84 PHE A O 1
ATOM 724 N N . GLN A 1 85 ? -20.645 -13.287 10.044 1.00 71.94 85 GLN A N 1
ATOM 725 C CA . GLN A 1 85 ? -19.863 -14.520 10.244 1.00 71.94 85 GLN A CA 1
ATOM 726 C C . GLN A 1 85 ? -18.650 -14.594 9.313 1.00 71.94 85 GLN A C 1
ATOM 728 O O . GLN A 1 85 ? -17.649 -15.203 9.669 1.00 71.94 85 GLN A O 1
ATOM 733 N N . PHE A 1 86 ? -18.722 -13.926 8.161 1.00 72.06 86 PHE A N 1
ATOM 734 C CA . PHE A 1 86 ? -17.600 -13.784 7.234 1.00 72.06 86 PHE A CA 1
ATOM 735 C C . PHE A 1 86 ? -16.660 -12.628 7.604 1.00 72.06 86 PHE A C 1
ATOM 737 O O . PHE A 1 86 ? -15.714 -12.348 6.875 1.00 72.06 86 PHE A O 1
ATOM 744 N N . THR A 1 87 ? -16.897 -11.946 8.732 1.00 68.94 87 THR A N 1
ATOM 745 C CA . THR A 1 87 ? -15.978 -10.925 9.250 1.00 68.94 87 THR A CA 1
ATOM 746 C C . THR A 1 87 ? -15.066 -11.494 10.342 1.00 68.94 87 THR A C 1
ATOM 748 O O . THR A 1 87 ? -15.516 -12.339 11.116 1.00 68.94 87 THR A O 1
ATOM 751 N N . PRO A 1 88 ? -13.798 -11.048 10.443 1.00 67.19 88 PRO A N 1
ATOM 752 C CA . PRO A 1 88 ? -12.854 -11.531 11.447 1.00 67.19 88 PRO A CA 1
ATOM 753 C C . PRO A 1 88 ? -13.359 -11.365 12.886 1.00 67.19 88 PRO A C 1
ATOM 755 O O . PRO A 1 88 ? -14.046 -10.401 13.223 1.00 67.19 88 PRO A O 1
ATOM 758 N N . TYR A 1 89 ? -12.940 -12.298 13.749 1.00 61.66 89 TYR A N 1
ATOM 759 C CA . TYR A 1 89 ? -13.365 -12.415 15.150 1.00 61.66 89 TYR A CA 1
ATOM 760 C C . TYR A 1 89 ? -13.114 -11.147 15.985 1.00 61.66 89 TYR A C 1
ATOM 762 O O . TYR A 1 89 ? -13.906 -10.820 16.869 1.00 61.66 89 TYR A O 1
ATOM 770 N N . SER A 1 90 ? -12.037 -10.401 15.710 1.00 62.47 90 SER A N 1
ATOM 771 C CA . SER A 1 90 ? -11.726 -9.168 16.436 1.00 62.47 90 SER A CA 1
ATOM 772 C C . SER A 1 90 ? -11.345 -8.007 15.511 1.00 62.47 90 SER A C 1
ATOM 774 O O . SER A 1 90 ? -10.364 -8.017 14.764 1.00 62.47 90 SER A O 1
ATOM 776 N N . TRP A 1 91 ? -12.116 -6.928 15.623 1.00 65.81 91 TRP A N 1
ATOM 777 C CA . TRP A 1 91 ? -11.865 -5.655 14.948 1.00 65.81 91 TRP A CA 1
ATOM 778 C C . TRP A 1 91 ? -11.030 -4.704 15.820 1.00 65.81 91 TRP A C 1
ATOM 780 O O . TRP A 1 91 ? -11.109 -3.490 15.681 1.00 65.81 91 TRP A O 1
ATOM 790 N N . VAL A 1 92 ? -10.155 -5.235 16.681 1.00 64.19 92 VAL A N 1
ATOM 791 C CA . VAL A 1 92 ? -9.343 -4.424 17.607 1.00 64.19 92 VAL A CA 1
ATOM 792 C C . VAL A 1 92 ? -8.162 -3.783 16.880 1.00 64.19 92 VAL A C 1
ATOM 794 O O . VAL A 1 92 ? -7.472 -4.447 16.107 1.00 64.19 92 VAL A O 1
ATOM 797 N N . LYS A 1 93 ? -7.960 -2.481 17.084 1.00 62.38 93 LYS A N 1
ATOM 798 C CA . LYS A 1 93 ? -6.819 -1.729 16.548 1.00 62.38 93 LYS A CA 1
ATOM 799 C C . LYS A 1 93 ? -5.551 -2.153 17.299 1.00 62.38 93 LYS A C 1
ATOM 801 O O . LYS A 1 93 ? -5.548 -2.139 18.525 1.00 62.38 93 LYS A O 1
ATOM 806 N N . PHE A 1 94 ? -4.496 -2.534 16.582 1.00 65.38 94 PHE A N 1
ATOM 807 C CA . PHE A 1 94 ? -3.211 -2.872 17.198 1.00 65.38 94 PHE A CA 1
ATOM 808 C C . PHE A 1 94 ? -2.314 -1.636 17.240 1.00 65.38 94 PHE A C 1
ATOM 810 O O . PHE A 1 94 ? -1.994 -1.077 16.196 1.00 65.38 94 PHE A O 1
ATOM 817 N N . GLU A 1 95 ? -1.896 -1.224 18.436 1.00 67.38 95 GLU A N 1
ATOM 818 C CA . GLU A 1 95 ? -0.907 -0.159 18.614 1.00 67.38 95 GLU A CA 1
ATOM 819 C C . GLU A 1 95 ? 0.506 -0.751 18.613 1.00 67.38 95 GLU A C 1
ATOM 821 O O . GLU A 1 95 ? 0.950 -1.336 19.603 1.00 67.38 95 GLU A O 1
ATOM 826 N N . TRP A 1 96 ? 1.233 -0.593 17.507 1.00 70.12 96 TRP A N 1
ATOM 827 C CA . TRP A 1 96 ? 2.567 -1.185 17.346 1.00 70.12 96 TRP A CA 1
ATOM 828 C C . TRP A 1 96 ? 3.662 -0.453 18.133 1.00 70.12 96 TRP A C 1
ATOM 830 O O . TRP A 1 96 ? 4.671 -1.061 18.491 1.00 70.12 96 TRP A O 1
ATOM 840 N N . LYS A 1 97 ? 3.456 0.838 18.440 1.00 76.12 97 LYS A N 1
ATOM 841 C CA . LYS A 1 97 ? 4.400 1.717 19.160 1.00 76.12 97 LYS A CA 1
ATOM 842 C C . LYS A 1 97 ? 5.861 1.512 18.701 1.00 76.12 97 LYS A C 1
ATOM 844 O O . LYS A 1 97 ? 6.716 1.132 19.509 1.00 76.12 97 LYS A O 1
ATOM 849 N N . PRO A 1 98 ? 6.156 1.740 17.407 1.00 67.88 98 PRO A N 1
ATOM 850 C CA . PRO A 1 98 ? 7.434 1.372 16.793 1.00 67.88 98 PRO A CA 1
ATOM 851 C C . PRO A 1 98 ? 8.640 2.047 17.462 1.00 67.88 98 PRO A C 1
ATOM 853 O O . PRO A 1 98 ? 9.675 1.413 17.625 1.00 67.88 98 PRO A O 1
ATOM 856 N N . ALA A 1 99 ? 8.493 3.291 17.928 1.00 75.81 99 ALA A N 1
ATOM 857 C CA . ALA A 1 99 ? 9.565 4.063 18.562 1.00 75.81 99 ALA A CA 1
ATOM 858 C C . ALA A 1 99 ? 9.803 3.740 20.054 1.00 75.81 99 ALA A C 1
ATOM 860 O O . ALA A 1 99 ? 10.683 4.329 20.672 1.00 75.81 99 ALA A O 1
ATOM 861 N N . SER A 1 100 ? 9.035 2.829 20.668 1.00 80.19 100 SER A N 1
ATOM 862 C CA . SER A 1 100 ? 9.170 2.553 22.109 1.00 80.19 100 SER A CA 1
ATOM 863 C C . SER A 1 100 ? 10.405 1.734 22.482 1.00 80.19 100 SER A C 1
ATOM 865 O O . SER A 1 100 ? 10.835 1.780 23.630 1.00 80.19 100 SER A O 1
ATOM 867 N N . SER A 1 101 ? 10.963 0.948 21.561 1.00 87.69 101 SER A N 1
ATOM 868 C CA . SER A 1 101 ? 12.225 0.243 21.794 1.00 87.69 101 SER A CA 1
ATOM 869 C C . SER A 1 101 ? 12.936 -0.050 20.481 1.00 87.69 101 SER A C 1
ATOM 871 O O . SER A 1 101 ? 12.289 -0.350 19.479 1.00 87.69 101 SER A O 1
ATOM 873 N N . LEU A 1 102 ? 14.272 -0.041 20.499 1.00 87.06 102 LEU A N 1
ATOM 874 C CA . LEU A 1 102 ? 15.080 -0.334 19.311 1.00 87.06 102 LEU A CA 1
ATOM 875 C C . LEU A 1 102 ? 14.738 -1.707 18.710 1.00 87.06 102 LEU A C 1
ATOM 877 O O . LEU A 1 102 ? 14.636 -1.849 17.497 1.00 87.06 102 LEU A O 1
ATOM 881 N N . ARG A 1 103 ? 14.481 -2.713 19.558 1.00 86.69 103 ARG A N 1
ATOM 882 C CA . ARG A 1 103 ? 14.081 -4.056 19.112 1.00 86.69 103 ARG A CA 1
ATOM 883 C C . ARG A 1 103 ? 12.740 -4.049 18.372 1.00 86.69 103 ARG A C 1
ATOM 885 O O . ARG A 1 103 ? 12.604 -4.753 17.377 1.00 86.69 103 ARG A O 1
ATOM 892 N N . ARG A 1 104 ? 11.755 -3.275 18.847 1.00 85.00 104 ARG A N 1
ATOM 893 C CA . ARG A 1 104 ? 10.459 -3.128 18.163 1.00 85.00 104 ARG A CA 1
ATOM 894 C C . ARG A 1 104 ? 10.605 -2.354 16.865 1.00 85.00 104 ARG A C 1
ATOM 896 O O . ARG A 1 104 ? 10.029 -2.771 15.869 1.00 85.00 104 ARG A O 1
ATOM 903 N N . TRP A 1 105 ? 11.401 -1.291 16.872 1.00 86.31 105 TRP A N 1
ATOM 904 C CA . TRP A 1 105 ? 11.690 -0.513 15.676 1.00 86.31 105 TRP A CA 1
ATOM 905 C C . TRP A 1 105 ? 12.317 -1.387 14.580 1.00 86.31 105 TRP A C 1
ATOM 907 O O . TRP A 1 105 ? 11.763 -1.473 13.489 1.00 86.31 105 TRP A O 1
ATOM 917 N N . LEU A 1 106 ? 13.375 -2.144 14.901 1.00 88.25 106 LEU A N 1
ATOM 918 C CA . LEU A 1 106 ? 14.011 -3.078 13.963 1.00 88.25 106 LEU A CA 1
ATOM 919 C C . LEU A 1 106 ? 13.050 -4.169 13.471 1.00 88.25 106 LEU A C 1
ATOM 921 O O . LEU A 1 106 ? 13.058 -4.499 12.289 1.00 88.25 106 LEU A O 1
ATOM 925 N N . ALA A 1 107 ? 12.201 -4.712 14.350 1.00 87.94 107 ALA A N 1
ATOM 926 C CA . ALA A 1 107 ? 11.196 -5.696 13.950 1.00 87.94 107 ALA A CA 1
ATOM 927 C C . ALA A 1 107 ? 10.174 -5.102 12.965 1.00 87.94 107 ALA A C 1
ATOM 929 O O . ALA A 1 107 ? 9.838 -5.744 11.974 1.00 87.94 107 ALA A O 1
ATOM 930 N N . VAL A 1 108 ? 9.715 -3.870 13.205 1.00 87.75 108 VAL A N 1
ATOM 931 C CA . VAL A 1 108 ? 8.801 -3.155 12.303 1.00 87.75 108 VAL A CA 1
ATOM 932 C C . VAL A 1 108 ? 9.473 -2.869 10.960 1.00 87.75 108 VAL A C 1
ATOM 934 O O . VAL A 1 108 ? 8.870 -3.144 9.926 1.00 87.75 108 VAL A O 1
ATOM 937 N N . CYS A 1 109 ? 10.729 -2.413 10.952 1.00 88.62 109 CYS A N 1
ATOM 938 C CA . CYS A 1 109 ? 11.507 -2.243 9.721 1.00 88.62 109 CYS A CA 1
ATOM 939 C C . CYS A 1 109 ? 11.658 -3.562 8.950 1.00 88.62 109 CYS A C 1
ATOM 941 O O . CYS A 1 109 ? 11.473 -3.578 7.737 1.00 88.62 109 CYS A O 1
ATOM 943 N N . GLY A 1 110 ? 11.935 -4.673 9.640 1.00 90.12 110 GLY A N 1
ATOM 944 C CA . GLY A 1 110 ? 12.025 -5.997 9.021 1.00 90.12 110 GLY A CA 1
ATOM 945 C C . GLY A 1 110 ? 10.703 -6.457 8.400 1.00 90.12 110 GLY A C 1
ATOM 946 O O . GLY A 1 110 ? 10.698 -6.972 7.285 1.00 90.12 110 GLY A O 1
ATOM 947 N N . ILE A 1 111 ? 9.576 -6.221 9.079 1.00 89.50 111 ILE A N 1
ATOM 948 C CA . ILE A 1 111 ? 8.238 -6.519 8.540 1.00 89.50 111 ILE A CA 1
ATOM 949 C C . ILE A 1 111 ? 7.964 -5.684 7.283 1.00 89.50 111 ILE A C 1
ATOM 951 O O . ILE A 1 111 ? 7.519 -6.238 6.281 1.00 89.50 111 ILE A O 1
ATOM 955 N N . ILE A 1 112 ? 8.251 -4.378 7.322 1.00 89.88 112 ILE A N 1
ATOM 956 C CA . ILE A 1 112 ? 8.090 -3.478 6.169 1.00 89.88 112 ILE A CA 1
ATOM 957 C C . ILE A 1 112 ? 8.956 -3.958 5.000 1.00 89.88 112 ILE A C 1
ATOM 959 O O . ILE A 1 112 ? 8.460 -4.072 3.885 1.00 89.88 112 ILE A O 1
ATOM 963 N N . PHE A 1 113 ? 10.218 -4.311 5.254 1.00 91.25 113 PHE A N 1
ATOM 964 C CA . PHE A 1 113 ? 11.135 -4.800 4.226 1.00 91.25 113 PHE A CA 1
ATOM 965 C C . PHE A 1 113 ? 10.641 -6.088 3.555 1.00 91.25 113 PHE A C 1
ATOM 967 O O . PHE A 1 113 ? 10.615 -6.166 2.330 1.00 91.25 113 PHE A O 1
ATOM 974 N N . ILE A 1 114 ? 10.207 -7.084 4.337 1.00 90.19 114 ILE A N 1
ATOM 975 C CA . ILE A 1 114 ? 9.667 -8.341 3.791 1.00 90.19 114 ILE A CA 1
ATOM 976 C C . ILE A 1 114 ? 8.415 -8.070 2.955 1.00 90.19 114 ILE A C 1
ATOM 978 O O . ILE A 1 114 ? 8.250 -8.669 1.895 1.00 90.19 114 ILE A O 1
ATOM 982 N N . PHE A 1 115 ? 7.548 -7.166 3.417 1.00 88.75 115 PHE A N 1
ATOM 983 C CA . PHE A 1 115 ? 6.335 -6.807 2.694 1.00 88.75 115 PHE A CA 1
ATOM 984 C C . PHE A 1 115 ? 6.658 -6.146 1.349 1.00 88.75 115 PHE A C 1
ATOM 986 O O . PHE A 1 115 ? 6.185 -6.612 0.318 1.00 88.75 115 PHE A O 1
ATOM 993 N N . LEU A 1 116 ? 7.534 -5.137 1.341 1.00 90.44 116 LEU A N 1
ATOM 994 C CA . LEU A 1 116 ? 7.984 -4.476 0.112 1.00 90.44 116 LEU A CA 1
ATOM 995 C C . LEU A 1 116 ? 8.661 -5.456 -0.853 1.00 90.44 116 LEU A C 1
ATOM 997 O O . LEU A 1 116 ? 8.434 -5.385 -2.054 1.00 90.44 116 LEU A O 1
ATOM 1001 N N . LEU A 1 117 ? 9.453 -6.404 -0.344 1.00 90.12 117 LEU A N 1
ATOM 1002 C CA . LEU A 1 117 ? 10.089 -7.432 -1.168 1.00 90.12 117 LEU A CA 1
ATOM 1003 C C . LEU A 1 117 ? 9.064 -8.405 -1.771 1.00 90.12 117 LEU A C 1
ATOM 1005 O O . LEU A 1 117 ? 9.215 -8.823 -2.918 1.00 90.12 117 LEU A O 1
ATOM 1009 N N . ALA A 1 118 ? 8.020 -8.762 -1.020 1.00 87.19 118 ALA A N 1
ATOM 1010 C CA . ALA A 1 118 ? 6.942 -9.618 -1.506 1.00 87.19 118 ALA A CA 1
ATOM 1011 C C . ALA A 1 118 ? 6.112 -8.940 -2.607 1.00 87.19 118 ALA A C 1
ATOM 1013 O O . ALA A 1 118 ? 5.800 -9.603 -3.605 1.00 87.19 118 ALA A O 1
ATOM 1014 N N . GLU A 1 119 ? 5.809 -7.647 -2.438 1.00 85.75 119 GLU A N 1
ATOM 1015 C CA . GLU A 1 119 ? 5.170 -6.804 -3.457 1.00 85.75 119 GLU A CA 1
ATOM 1016 C C . GLU A 1 119 ? 6.085 -6.671 -4.674 1.00 85.75 119 GLU A C 1
ATOM 1018 O O . GLU A 1 119 ? 5.715 -7.060 -5.769 1.00 85.75 119 GLU A O 1
ATOM 1023 N N . LEU A 1 120 ? 7.345 -6.272 -4.511 1.00 88.06 120 LEU A N 1
ATOM 1024 C CA . LEU A 1 120 ? 8.255 -6.115 -5.644 1.00 88.06 120 LEU A CA 1
ATOM 1025 C C . LEU A 1 120 ? 8.416 -7.417 -6.454 1.00 88.06 120 LEU A C 1
ATOM 1027 O O . LEU A 1 120 ? 8.399 -7.408 -7.686 1.00 88.06 120 LEU A O 1
ATOM 1031 N N . ASN A 1 121 ? 8.474 -8.567 -5.777 1.00 88.19 121 ASN A N 1
ATOM 1032 C CA . ASN A 1 121 ? 8.514 -9.876 -6.426 1.00 88.19 121 ASN A CA 1
ATOM 1033 C C . ASN A 1 121 ? 7.271 -10.138 -7.308 1.00 88.19 121 ASN A C 1
ATOM 1035 O O . ASN A 1 121 ? 7.389 -10.814 -8.327 1.00 88.19 121 ASN A O 1
ATOM 1039 N N . THR A 1 122 ? 6.0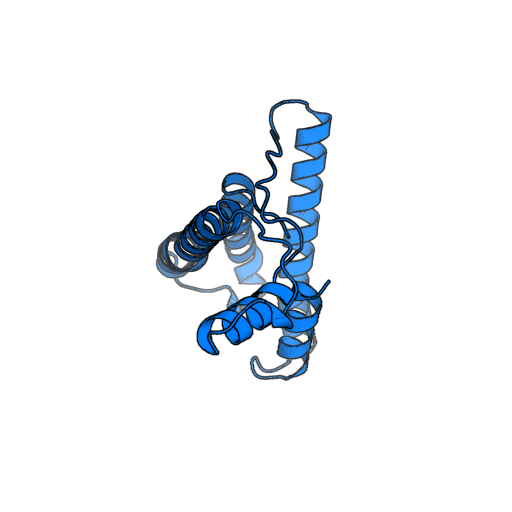83 -9.585 -7.008 1.00 81.38 122 THR A N 1
ATOM 1040 C CA . THR A 1 122 ? 4.932 -9.682 -7.938 1.00 81.38 122 THR A CA 1
ATOM 1041 C C . THR A 1 122 ? 5.251 -9.063 -9.289 1.00 81.38 122 THR A C 1
ATOM 1043 O O . THR A 1 122 ? 4.982 -9.684 -10.321 1.00 81.38 122 THR A O 1
ATOM 1046 N N . PHE A 1 123 ? 5.845 -7.873 -9.285 1.00 83.38 123 PHE A N 1
ATOM 1047 C CA . PHE A 1 123 ? 6.143 -7.120 -10.497 1.00 83.38 123 PHE A CA 1
ATOM 1048 C C . PHE A 1 123 ? 7.265 -7.776 -11.298 1.00 83.38 123 PHE A C 1
ATOM 1050 O O . PHE A 1 123 ? 7.113 -7.975 -12.505 1.00 83.38 123 PHE A O 1
ATOM 1057 N N . TYR A 1 124 ? 8.330 -8.230 -10.631 1.00 84.56 124 TYR A N 1
ATOM 1058 C CA . TYR A 1 124 ? 9.401 -8.972 -11.303 1.00 84.56 124 TYR A CA 1
ATOM 1059 C C . TYR A 1 124 ? 8.929 -10.308 -11.862 1.00 84.56 124 TYR A C 1
ATOM 1061 O O . TYR A 1 124 ? 9.284 -10.649 -12.986 1.00 84.56 124 TYR A O 1
ATOM 1069 N N . LEU A 1 125 ? 8.111 -11.064 -11.127 1.00 82.69 125 LEU A N 1
ATOM 1070 C CA . LEU A 1 125 ? 7.613 -12.346 -11.618 1.00 82.69 125 LEU A CA 1
ATOM 1071 C C . LEU A 1 125 ? 6.735 -12.156 -12.862 1.00 82.69 125 LEU A C 1
ATOM 1073 O O . LEU A 1 125 ? 6.856 -12.920 -13.819 1.00 82.69 125 LEU A O 1
ATOM 1077 N N . LYS A 1 126 ? 5.893 -11.113 -12.878 1.00 79.00 126 LYS A N 1
ATOM 1078 C CA . LYS A 1 126 ? 5.102 -10.732 -14.058 1.00 79.00 126 LYS A CA 1
ATOM 1079 C C . LYS A 1 126 ? 6.004 -10.377 -15.243 1.00 79.00 126 LYS A C 1
ATOM 1081 O O . LYS A 1 126 ? 5.742 -10.841 -16.350 1.00 79.00 126 LYS A O 1
ATOM 1086 N N . PHE A 1 127 ? 7.057 -9.596 -15.003 1.00 81.62 127 PHE A N 1
ATOM 1087 C CA . PHE A 1 127 ? 8.015 -9.183 -16.028 1.00 81.62 127 PHE A CA 1
ATOM 1088 C C . PHE A 1 127 ? 8.809 -10.363 -16.604 1.00 81.62 127 PHE A C 1
ATOM 1090 O O . PHE A 1 127 ? 8.850 -10.538 -17.818 1.00 81.62 127 PHE A O 1
ATOM 1097 N N . VAL A 1 128 ? 9.377 -11.220 -15.749 1.00 84.38 128 VAL A N 1
ATOM 1098 C CA . VAL A 1 128 ? 10.176 -12.387 -16.164 1.00 84.38 128 VAL A CA 1
ATOM 1099 C C . VAL A 1 128 ? 9.333 -13.404 -16.932 1.00 84.38 128 VAL A C 1
ATOM 1101 O O . VAL A 1 128 ? 9.796 -13.956 -17.927 1.00 84.38 128 VAL A O 1
ATOM 1104 N N . LEU A 1 129 ? 8.095 -13.650 -16.494 1.00 81.31 129 LEU A N 1
ATOM 1105 C CA . LEU A 1 129 ? 7.199 -14.616 -17.136 1.00 81.31 129 LEU A CA 1
ATOM 1106 C C . LEU A 1 129 ? 6.429 -14.043 -18.335 1.00 81.31 129 LEU A C 1
ATOM 1108 O O . LEU A 1 129 ? 5.620 -14.768 -18.911 1.00 81.31 129 LEU A O 1
ATOM 1112 N N . TRP A 1 130 ? 6.640 -12.770 -18.701 1.00 75.50 130 TRP A N 1
ATOM 1113 C CA . TRP A 1 130 ? 5.910 -12.083 -19.779 1.00 75.50 130 TRP A CA 1
ATOM 1114 C C . TRP A 1 130 ? 4.383 -12.263 -19.685 1.00 75.50 130 TRP A C 1
ATOM 1116 O O . TRP A 1 130 ? 3.684 -12.385 -20.692 1.00 75.50 130 TRP A O 1
ATOM 1126 N N . MET A 1 131 ? 3.844 -12.311 -18.461 1.00 74.88 131 MET A N 1
ATOM 1127 C CA . MET A 1 131 ? 2.413 -12.543 -18.263 1.00 74.88 131 MET A CA 1
ATOM 1128 C C . MET A 1 131 ? 1.611 -11.263 -18.534 1.00 74.88 131 MET A C 1
ATOM 1130 O O . MET A 1 131 ? 1.925 -10.214 -17.954 1.00 74.88 131 MET A O 1
ATOM 1134 N N . PRO A 1 132 ? 0.532 -11.332 -19.341 1.00 71.38 132 PRO A N 1
ATOM 1135 C CA . PRO A 1 132 ? -0.361 -10.198 -19.517 1.00 71.38 132 PRO A CA 1
ATOM 1136 C C . PRO A 1 132 ? -1.054 -9.845 -18.184 1.00 71.38 132 PRO A C 1
ATOM 1138 O O . PRO A 1 132 ? -1.280 -10.733 -17.356 1.00 71.38 132 PRO A O 1
ATOM 1141 N N . PRO A 1 133 ? -1.417 -8.568 -17.953 1.00 65.00 133 PRO A N 1
ATOM 1142 C CA . PRO A 1 133 ? -2.022 -8.114 -16.693 1.00 65.00 133 PRO A CA 1
ATOM 1143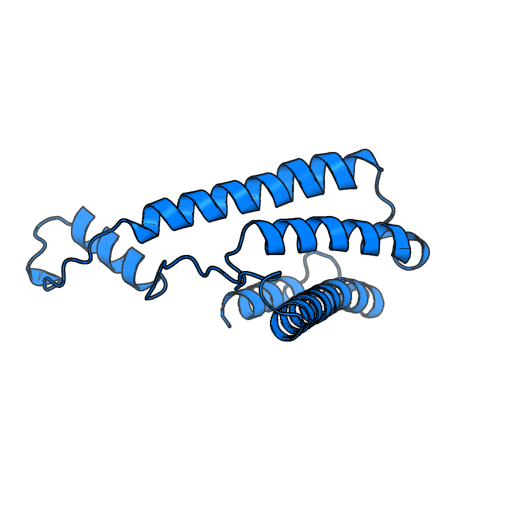 C C . PRO A 1 133 ? -3.307 -8.866 -16.310 1.00 65.00 133 PRO A C 1
ATOM 1145 O O . PRO A 1 133 ? -3.591 -9.039 -15.130 1.00 65.00 133 PRO A O 1
ATOM 1148 N N . GLU A 1 134 ? -4.054 -9.344 -17.304 1.00 64.06 134 GLU A N 1
ATOM 1149 C CA . GLU A 1 134 ? -5.358 -10.003 -17.147 1.00 64.06 134 GLU A CA 1
ATOM 1150 C C . GLU A 1 134 ? -5.257 -11.495 -16.785 1.00 64.06 134 GLU A C 1
ATOM 1152 O O . GLU A 1 134 ? -6.266 -12.189 -16.659 1.00 64.06 134 GLU A O 1
ATOM 1157 N N . HIS A 1 135 ? -4.042 -12.029 -16.633 1.00 72.44 135 HIS A N 1
ATOM 1158 C CA . HIS A 1 135 ? -3.860 -13.458 -16.436 1.00 72.44 135 HIS A CA 1
ATOM 1159 C C . HIS A 1 135 ? -4.393 -13.921 -15.068 1.00 72.44 135 HIS A C 1
ATOM 1161 O O . HIS A 1 135 ? -3.988 -13.422 -14.015 1.00 72.44 135 HIS A O 1
ATOM 1167 N N . TYR A 1 136 ? -5.238 -14.957 -15.065 1.00 72.69 136 TYR A N 1
ATOM 1168 C CA . TYR A 1 136 ? -5.902 -15.497 -13.867 1.00 72.69 136 TYR A CA 1
ATOM 1169 C C . TYR A 1 136 ? -4.954 -15.886 -12.722 1.00 72.69 136 TYR A C 1
ATOM 1171 O O . TYR A 1 136 ? -5.362 -15.876 -11.564 1.00 72.69 136 TYR A O 1
ATOM 1179 N N . LEU A 1 137 ? -3.687 -16.199 -13.013 1.00 70.56 137 LEU A N 1
ATOM 1180 C CA . LEU A 1 137 ? -2.672 -16.492 -11.991 1.00 70.56 137 LEU A CA 1
ATOM 1181 C C . LEU A 1 137 ? -2.360 -15.282 -11.097 1.00 70.56 137 LEU A C 1
ATOM 1183 O O . LEU A 1 137 ? -2.151 -15.449 -9.896 1.00 70.56 137 LEU A O 1
ATOM 1187 N N . VAL A 1 138 ? -2.372 -14.070 -11.660 1.00 67.25 138 VAL A N 1
ATOM 1188 C CA . VAL A 1 138 ? -2.181 -12.824 -10.900 1.00 67.25 138 VAL A CA 1
ATOM 1189 C C . VAL A 1 138 ? -3.379 -12.597 -9.974 1.00 67.25 138 VAL A C 1
ATOM 1191 O O . VAL A 1 138 ? -3.208 -12.281 -8.797 1.00 67.25 138 VAL A O 1
ATOM 1194 N N . LEU A 1 139 ? -4.590 -12.864 -10.473 1.00 70.44 139 LEU A N 1
ATOM 1195 C CA . LEU A 1 139 ? -5.831 -12.722 -9.712 1.00 70.44 139 LEU A CA 1
ATOM 1196 C C . LEU A 1 139 ? -5.950 -13.762 -8.584 1.00 70.44 139 LEU A C 1
ATOM 1198 O O . LEU A 1 139 ? -6.263 -13.413 -7.447 1.00 70.44 139 LEU A O 1
ATOM 1202 N N . LEU A 1 140 ? -5.638 -15.031 -8.864 1.00 76.38 140 LEU A N 1
ATOM 1203 C CA . LEU A 1 140 ? -5.611 -16.102 -7.861 1.00 76.38 140 LEU A CA 1
ATOM 1204 C C . LEU A 1 140 ? -4.598 -15.812 -6.751 1.00 76.38 140 LEU A C 1
ATOM 1206 O O . LEU A 1 140 ? -4.902 -16.024 -5.578 1.00 76.38 140 LEU A O 1
ATOM 1210 N N . ARG A 1 141 ? -3.417 -15.281 -7.090 1.00 71.19 141 ARG A N 1
ATOM 1211 C CA . ARG A 1 141 ? -2.414 -14.890 -6.092 1.00 71.19 141 ARG A CA 1
ATOM 1212 C C . ARG A 1 141 ? -2.941 -13.808 -5.149 1.00 71.19 141 ARG A C 1
ATOM 1214 O O . ARG A 1 141 ? -2.771 -13.948 -3.942 1.00 71.19 141 ARG A O 1
ATOM 1221 N N . LEU A 1 142 ? -3.587 -12.769 -5.681 1.00 67.31 142 LEU A N 1
ATOM 1222 C CA . LEU A 1 142 ? -4.221 -11.711 -4.882 1.00 67.31 142 LEU A CA 1
ATOM 1223 C C . LEU A 1 142 ? -5.228 -12.293 -3.881 1.00 67.31 142 LEU A C 1
ATOM 1225 O O . LEU A 1 142 ? -5.210 -11.937 -2.705 1.00 67.31 142 LEU A O 1
ATOM 1229 N N . VAL A 1 143 ? -6.045 -13.257 -4.316 1.00 69.62 143 VAL A N 1
ATOM 1230 C CA . VAL A 1 143 ? -6.990 -13.959 -3.436 1.00 69.62 143 VAL A CA 1
ATOM 1231 C C . VAL A 1 143 ? -6.262 -14.723 -2.325 1.00 69.62 143 VAL A C 1
ATOM 1233 O O . VAL A 1 143 ? -6.669 -14.618 -1.169 1.00 69.62 143 VAL A O 1
ATOM 1236 N N . PHE A 1 144 ? -5.182 -15.450 -2.627 1.00 67.50 144 PHE A N 1
ATOM 1237 C CA . PHE A 1 144 ? -4.404 -16.160 -1.601 1.00 67.50 144 PHE A CA 1
ATOM 1238 C C . PHE A 1 144 ? -3.699 -15.213 -0.624 1.00 67.50 144 PHE A C 1
ATOM 1240 O O . PHE A 1 144 ? -3.689 -15.484 0.571 1.00 67.50 144 PHE A O 1
ATOM 1247 N N . TYR A 1 145 ? -3.160 -14.093 -1.104 1.00 64.38 145 TYR A N 1
ATOM 1248 C CA . TYR A 1 145 ? -2.462 -13.113 -0.265 1.00 64.38 145 TYR A CA 1
ATOM 1249 C C . TYR A 1 145 ? -3.406 -12.386 0.711 1.00 64.38 145 TYR A C 1
ATOM 1251 O O . TYR A 1 145 ? -2.984 -11.947 1.776 1.00 64.38 145 TYR A O 1
ATOM 1259 N N . VAL A 1 146 ? -4.692 -12.271 0.359 1.00 58.34 146 VAL A N 1
ATOM 1260 C CA . VAL A 1 146 ? -5.734 -11.667 1.209 1.00 58.34 146 VAL A CA 1
ATOM 1261 C C . VAL A 1 146 ? -6.380 -12.683 2.164 1.00 58.34 146 VAL A C 1
ATOM 1263 O O . VAL A 1 146 ? -6.835 -12.292 3.239 1.00 58.34 146 VAL A O 1
ATOM 1266 N N . ASN A 1 147 ? -6.445 -13.968 1.791 1.00 50.31 147 ASN A N 1
ATOM 1267 C CA . ASN A 1 147 ? -7.122 -15.020 2.570 1.00 50.31 147 ASN A CA 1
ATOM 1268 C C . ASN A 1 147 ? -6.211 -15.816 3.526 1.00 50.31 147 ASN A C 1
ATOM 1270 O O . ASN A 1 147 ? -6.714 -16.702 4.221 1.00 50.31 147 ASN A O 1
ATOM 1274 N N . VAL A 1 148 ? -4.910 -15.516 3.577 1.00 41.78 148 VAL A N 1
ATOM 1275 C CA . VAL A 1 148 ? -3.945 -16.075 4.546 1.00 41.78 148 VAL A CA 1
ATOM 1276 C C . VAL A 1 148 ? -3.557 -15.004 5.562 1.00 41.78 148 VAL A C 1
ATOM 1278 O O . VAL A 1 148 ? -3.603 -15.304 6.776 1.00 41.78 148 VAL A O 1
#

Radius of gyration: 19.7 Å; chains: 1; bounding box: 53×32×42 Å

Secondary structure (DSSP, 8-state):
----HHHHHHHHHHHHHHHHHHTTT-GGG---HHIIIIIIIIIIIIHHHHHHHHHHHHHHT-------GGG---HHHHHHHHHHHTS-S--PPP---GGG-HHHHHHHHHHHHHHHHHHHHHHHHHHHTT--TT-HHHHHHHHHHHH-